Protein AF-A0AA37PP67-F1 (afdb_monomer_lite)

Sequence (84 aa):
MDNRPEMVPQALQRFYENKTGLLYIPPGCPWDNGYIESFTL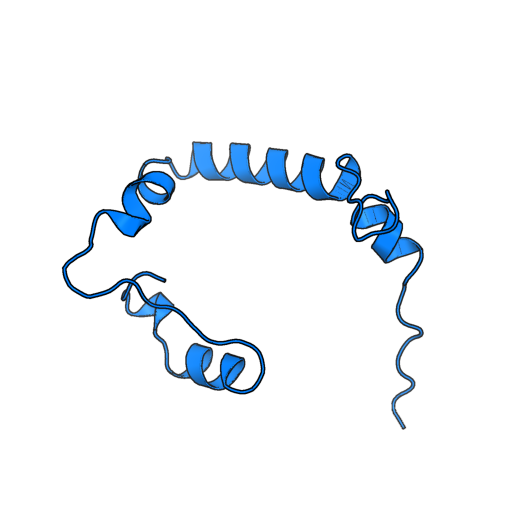FEARVIIGDFKTEHNRRHRHSALGYRTPAEYRCTHTPVACSIN

Radius of gyration: 18.15 Å; chains: 1; bounding box: 33×45×37 Å

Foldseek 3Di:
DEPDCVLDDPVVCVVCVPPDDDDYDDPPCPCVCVVVVVDDPVRCCVVVVVCVCCQQQPQQDVVLVRDHVVVSCVVCVPPPPPDD

pLDDT: mean 82.41, std 13.17, range [39.25, 96.19]

Organism: NCBI:txid154654

InterPro domains:
  IPR012337 Ribonuclease H-like superfamily [SSF53098] (2-78)
  IPR036397 Ribonuclease H superfamily [G3DSA:3.30.420.10] (1-80)

Secondary structure (DSSP, 8-state):
----TTTS-HHHHHHHTTT----PPPTT-GGGGHHHHTS-HHHHHHHHHHHHHHHHHT--BGGGTSB-HHHHHHHT--------

Structure (mmCIF, N/CA/C/O backbone):
data_AF-A0AA37PP67-F1
#
_entry.id   AF-A0AA37PP67-F1
#
loop_
_atom_site.group_PDB
_atom_site.id
_atom_site.type_symbol
_atom_site.label_atom_id
_atom_site.label_alt_id
_atom_site.label_comp_id
_atom_site.label_asym_id
_atom_site.label_entity_id
_atom_site.label_seq_id
_atom_site.pdbx_PDB_ins_code
_atom_site.Cartn_x
_atom_site.Cartn_y
_atom_site.Cartn_z
_atom_site.occupancy
_atom_site.B_iso_or_equiv
_atom_site.auth_seq_id
_atom_site.auth_comp_id
_atom_site.auth_asym_id
_atom_site.auth_atom_id
_atom_site.pdbx_PDB_model_num
ATOM 1 N N . MET A 1 1 ? 0.046 1.056 12.182 1.00 80.31 1 MET A N 1
ATOM 2 C CA . MET A 1 1 ? -1.168 0.216 12.196 1.00 80.31 1 MET A CA 1
ATOM 3 C C . MET A 1 1 ? -2.150 0.814 13.176 1.00 80.31 1 MET A C 1
ATOM 5 O O . MET A 1 1 ? -1.721 1.206 14.254 1.00 80.31 1 MET A O 1
ATOM 9 N N . ASP A 1 2 ? -3.420 0.934 12.796 1.00 80.19 2 ASP A N 1
ATOM 10 C CA . ASP A 1 2 ? -4.468 1.348 13.733 1.00 80.19 2 ASP A CA 1
ATOM 11 C C . ASP A 1 2 ? -4.602 0.308 14.864 1.00 80.19 2 ASP A C 1
ATOM 13 O O . ASP A 1 2 ? -4.254 -0.862 14.693 1.00 80.19 2 ASP A O 1
ATOM 17 N N . ASN A 1 3 ? -5.090 0.731 16.025 1.00 82.00 3 ASN A N 1
ATOM 18 C CA . ASN A 1 3 ? -5.196 -0.092 17.231 1.00 82.00 3 ASN A CA 1
ATOM 19 C C . ASN A 1 3 ? -6.506 -0.894 17.289 1.00 82.00 3 ASN A C 1
ATOM 21 O O . ASN A 1 3 ? -6.978 -1.249 18.371 1.00 82.00 3 ASN A O 1
ATOM 25 N N . ARG A 1 4 ? -7.123 -1.176 16.135 1.00 79.38 4 ARG A N 1
ATOM 26 C CA . ARG A 1 4 ? -8.366 -1.954 16.073 1.00 79.38 4 ARG A CA 1
ATOM 27 C C . ARG A 1 4 ? -8.117 -3.417 16.464 1.00 79.38 4 ARG A C 1
ATOM 29 O O . ARG A 1 4 ? -7.038 -3.940 16.170 1.00 79.38 4 ARG A O 1
ATOM 36 N N . PRO A 1 5 ? -9.095 -4.113 17.071 1.00 80.44 5 PRO A N 1
ATOM 37 C CA . PRO A 1 5 ? -8.925 -5.498 17.519 1.00 80.44 5 PRO A CA 1
ATOM 38 C C . PRO A 1 5 ? -8.451 -6.460 16.417 1.00 80.44 5 PRO A C 1
ATOM 40 O O . PRO A 1 5 ? -7.701 -7.393 16.697 1.00 80.44 5 PRO A O 1
ATOM 43 N N . GLU A 1 6 ? -8.828 -6.214 15.157 1.00 82.00 6 GLU A N 1
ATOM 44 C CA . GLU A 1 6 ? -8.426 -7.028 14.003 1.00 82.00 6 GLU A CA 1
ATOM 45 C C . GLU A 1 6 ? -6.965 -6.797 13.580 1.00 82.00 6 GLU A C 1
ATOM 47 O O . GLU A 1 6 ? -6.369 -7.649 12.921 1.00 82.00 6 GLU A O 1
ATOM 52 N N . MET A 1 7 ? -6.376 -5.658 13.960 1.00 76.94 7 MET A N 1
ATOM 53 C CA . MET A 1 7 ? -5.018 -5.237 13.592 1.00 76.94 7 MET A CA 1
ATOM 54 C C . MET A 1 7 ? -3.982 -5.450 14.705 1.00 76.94 7 MET A C 1
ATOM 56 O O . MET A 1 7 ? -2.783 -5.393 14.432 1.00 76.94 7 MET A O 1
ATOM 60 N N . VAL A 1 8 ? -4.420 -5.756 15.932 1.00 79.69 8 VAL A N 1
ATOM 61 C CA . VAL A 1 8 ? -3.554 -6.068 17.086 1.00 79.69 8 VAL A CA 1
ATOM 62 C C . VAL A 1 8 ? -3.767 -7.495 17.654 1.00 79.69 8 VAL A C 1
ATOM 64 O O . VAL A 1 8 ? -3.601 -7.694 18.860 1.00 79.69 8 VAL A O 1
ATOM 67 N N . PRO A 1 9 ? -4.126 -8.543 16.877 1.00 82.00 9 PRO A N 1
ATOM 68 C CA . PRO A 1 9 ? -4.316 -9.861 17.468 1.00 82.00 9 PRO A CA 1
ATOM 69 C C . PRO A 1 9 ? -2.965 -10.472 17.858 1.00 82.00 9 PRO A C 1
ATOM 71 O O . PRO A 1 9 ? -1.967 -10.347 17.143 1.00 82.00 9 PRO A O 1
ATOM 74 N N . GLN A 1 10 ? -2.943 -11.222 18.964 1.00 80.88 10 GLN A N 1
ATOM 75 C CA . GLN A 1 10 ? -1.739 -11.927 19.428 1.00 80.88 10 GLN A CA 1
ATOM 76 C C . GLN A 1 10 ? -1.141 -12.843 18.348 1.00 80.88 10 GLN A C 1
ATOM 78 O O . GLN A 1 10 ? 0.073 -13.014 18.287 1.00 80.88 10 GLN A O 1
ATOM 83 N N . ALA A 1 11 ? -1.977 -13.406 17.470 1.00 82.69 11 ALA A N 1
ATOM 84 C CA . ALA A 1 11 ? -1.526 -14.221 16.345 1.00 82.69 11 ALA A CA 1
ATOM 85 C C . ALA A 1 11 ? -0.630 -13.437 15.368 1.00 82.69 11 ALA A C 1
ATOM 87 O O . ALA A 1 11 ? 0.379 -13.967 14.907 1.00 82.69 11 ALA A O 1
ATOM 88 N N . LEU A 1 12 ? -0.957 -12.170 15.089 1.00 82.19 12 LEU A N 1
ATOM 89 C CA . LEU A 1 12 ? -0.165 -11.314 14.204 1.00 82.19 12 LEU A CA 1
ATOM 90 C C . LEU A 1 12 ? 1.171 -10.953 14.858 1.00 82.19 12 LEU A C 1
ATOM 92 O O . LEU A 1 12 ? 2.212 -11.038 14.214 1.00 82.19 12 LEU A O 1
ATOM 96 N N . GLN A 1 13 ? 1.150 -10.636 16.154 1.00 82.12 13 GLN A N 1
ATOM 97 C CA . GLN A 1 13 ? 2.366 -10.345 16.918 1.00 82.12 13 GLN A CA 1
ATOM 98 C C . GLN A 1 13 ? 3.321 -11.548 16.925 1.00 82.12 13 GLN A C 1
ATOM 100 O O . GLN A 1 13 ? 4.483 -11.404 16.555 1.00 82.12 13 GLN A O 1
ATOM 105 N N . ARG A 1 14 ? 2.811 -12.752 17.224 1.00 84.06 14 ARG A N 1
ATOM 106 C CA . ARG A 1 14 ? 3.588 -14.006 17.180 1.00 84.06 14 ARG A CA 1
ATOM 107 C C . ARG A 1 14 ? 4.134 -14.315 15.784 1.00 84.06 14 ARG A C 1
ATOM 109 O O . ARG A 1 14 ? 5.245 -14.813 15.651 1.00 84.06 14 ARG A O 1
ATOM 116 N N . PHE A 1 15 ? 3.375 -14.027 14.724 1.00 82.75 15 PHE A N 1
ATOM 117 C CA . PHE A 1 15 ? 3.826 -14.282 13.353 1.00 82.75 15 PHE A CA 1
ATOM 118 C C . PHE A 1 15 ? 5.014 -13.400 12.938 1.00 82.75 15 PHE A C 1
ATOM 120 O O . PHE A 1 15 ? 5.851 -13.833 12.137 1.00 82.75 15 PHE A O 1
ATOM 127 N N . TYR A 1 16 ? 5.073 -12.173 13.461 1.00 83.31 16 TYR A N 1
ATOM 128 C CA . TYR A 1 16 ? 6.080 -11.178 13.098 1.00 83.31 16 TYR A CA 1
ATOM 129 C C . TYR A 1 16 ? 7.250 -11.061 14.079 1.00 83.31 16 TYR A C 1
ATOM 131 O O . TYR A 1 16 ? 8.238 -10.423 13.723 1.00 83.31 16 TYR 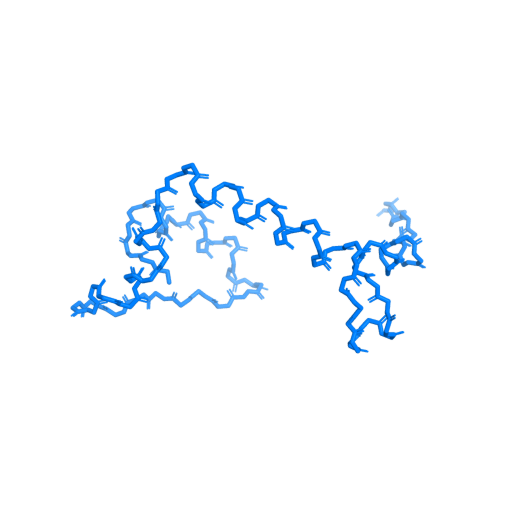A O 1
ATOM 139 N N . GLU A 1 17 ? 7.185 -11.734 15.232 1.00 81.06 17 GLU A N 1
ATOM 140 C CA . GLU A 1 17 ? 8.169 -11.693 16.328 1.00 81.06 17 GLU A CA 1
ATOM 141 C C . GLU A 1 17 ? 9.633 -11.815 15.858 1.00 81.06 17 GLU A C 1
ATOM 143 O O . GLU A 1 17 ? 10.494 -11.097 16.351 1.00 81.06 17 GLU A O 1
ATOM 148 N N . ASN A 1 18 ? 9.897 -12.630 14.826 1.00 81.88 18 ASN A N 1
ATOM 149 C CA . ASN A 1 18 ? 11.240 -12.853 14.266 1.00 81.88 18 ASN A CA 1
ATOM 150 C C . ASN A 1 18 ? 11.406 -12.396 12.804 1.00 81.88 18 ASN A C 1
ATOM 152 O O . ASN A 1 18 ? 12.358 -12.799 12.137 1.00 81.88 18 ASN A O 1
ATOM 156 N N . LYS A 1 19 ? 10.462 -11.617 12.262 1.00 84.00 19 LYS A N 1
ATOM 157 C CA . LYS A 1 19 ? 10.477 -11.190 10.849 1.00 84.00 19 LYS A CA 1
ATOM 158 C C . LYS A 1 19 ? 10.630 -9.685 10.705 1.00 84.00 19 LYS A C 1
ATOM 160 O O . LYS A 1 19 ? 11.537 -9.230 10.017 1.00 84.00 19 LYS A O 1
ATOM 165 N N . THR A 1 20 ? 9.732 -8.920 11.320 1.00 80.31 20 THR A N 1
ATOM 166 C CA . THR A 1 20 ? 9.644 -7.464 11.142 1.00 80.31 20 THR A CA 1
ATOM 167 C C . THR A 1 20 ? 8.975 -6.823 12.351 1.00 80.31 20 THR A C 1
ATOM 169 O O . THR A 1 20 ? 7.981 -7.347 12.848 1.00 80.31 20 THR A O 1
ATOM 172 N N . GLY A 1 21 ? 9.456 -5.656 12.784 1.00 79.19 21 GLY A N 1
ATOM 173 C CA . GLY A 1 21 ? 8.792 -4.883 13.836 1.00 79.19 21 GLY A CA 1
ATOM 174 C C . GLY A 1 21 ? 7.419 -4.362 13.394 1.00 79.19 21 GLY A C 1
ATOM 175 O O . GLY A 1 21 ? 7.260 -3.904 12.262 1.00 79.19 21 GLY A O 1
ATOM 176 N N . LEU A 1 22 ? 6.429 -4.421 14.289 1.00 82.69 22 LEU A N 1
ATOM 177 C CA . LEU A 1 22 ? 5.105 -3.824 14.090 1.00 82.69 22 LEU A CA 1
ATOM 178 C C . LEU A 1 22 ? 5.084 -2.413 14.690 1.00 82.69 22 LEU A C 1
ATOM 180 O O . LEU A 1 22 ? 5.378 -2.244 15.871 1.00 82.69 22 LEU A O 1
ATOM 184 N N . LEU A 1 23 ? 4.712 -1.409 13.890 1.00 84.62 23 LEU A N 1
ATOM 185 C CA . LEU A 1 23 ? 4.521 -0.030 14.350 1.00 84.62 23 LEU A CA 1
ATOM 186 C C . LEU A 1 23 ? 3.025 0.285 14.451 1.00 84.62 23 LEU A C 1
ATOM 188 O O . LEU A 1 23 ? 2.299 0.220 13.452 1.00 84.62 23 LEU A O 1
ATOM 192 N N . TYR A 1 24 ? 2.575 0.653 15.647 1.00 83.75 24 TYR A N 1
ATOM 193 C CA . TYR A 1 24 ? 1.195 1.049 15.927 1.00 83.75 24 TYR A CA 1
ATOM 194 C C . TYR A 1 24 ? 1.058 2.571 15.991 1.00 83.75 24 TYR A C 1
ATOM 196 O O . TYR A 1 24 ? 2.013 3.265 16.340 1.00 83.75 24 TYR A O 1
ATOM 204 N N . ILE A 1 25 ? -0.117 3.085 15.625 1.00 82.31 25 ILE A N 1
ATOM 205 C CA . ILE A 1 25 ? -0.430 4.512 15.739 1.00 82.31 25 ILE A CA 1
ATOM 206 C C . ILE A 1 25 ? -0.489 4.860 17.236 1.00 82.31 25 ILE A C 1
ATOM 208 O O . ILE A 1 25 ? -1.177 4.156 17.986 1.00 82.31 25 ILE A O 1
ATOM 212 N N . PRO A 1 26 ? 0.219 5.905 17.700 1.00 82.81 26 PRO A N 1
ATOM 213 C CA . PRO A 1 26 ? 0.151 6.327 19.092 1.00 82.81 26 PRO A CA 1
ATOM 214 C C . PRO A 1 26 ? -1.286 6.685 19.511 1.00 82.81 26 PRO A C 1
ATOM 216 O O . PRO A 1 26 ? -2.045 7.256 18.721 1.00 82.81 26 PRO A O 1
ATOM 219 N N . PRO A 1 27 ? -1.691 6.378 20.756 1.00 78.25 27 PRO A N 1
ATOM 220 C CA . PRO A 1 27 ? -3.005 6.770 21.250 1.00 78.25 27 PRO A CA 1
ATOM 221 C C . PRO A 1 27 ? -3.149 8.298 21.209 1.00 78.25 27 PRO A C 1
ATOM 223 O O . PRO A 1 27 ? -2.265 9.021 21.659 1.00 78.25 27 PRO A O 1
ATOM 226 N N . GLY A 1 28 ? -4.271 8.787 20.675 1.00 76.69 28 GLY A N 1
ATOM 227 C CA . GLY A 1 28 ? -4.539 10.225 20.540 1.00 76.69 28 GLY A CA 1
ATOM 228 C C . GLY A 1 28 ? -4.145 10.849 19.194 1.00 76.69 28 GLY A C 1
ATOM 229 O O . GLY A 1 28 ? -4.369 12.044 19.020 1.00 76.69 28 GLY A O 1
ATOM 230 N N . CYS A 1 29 ? -3.647 10.063 18.232 1.00 77.81 29 CYS A N 1
ATOM 231 C CA . CYS A 1 29 ? -3.310 10.510 16.871 1.00 77.81 29 CYS A CA 1
ATOM 232 C C . CYS A 1 29 ? -4.266 9.923 15.801 1.00 77.81 29 CYS A C 1
ATOM 234 O O . CYS A 1 29 ? -3.820 9.200 14.911 1.00 77.81 29 CYS A O 1
ATOM 236 N N . PRO A 1 30 ? -5.591 10.181 15.852 1.00 69.62 30 PRO A N 1
ATOM 237 C CA . PRO A 1 30 ? -6.561 9.532 14.960 1.00 69.62 30 PRO A CA 1
ATOM 238 C C . PRO A 1 30 ? -6.414 9.924 13.479 1.00 69.62 30 PRO A C 1
ATOM 240 O O . PRO A 1 30 ? -6.879 9.204 12.604 1.00 69.62 30 PRO A O 1
ATOM 243 N N . TRP A 1 31 ? -5.773 11.054 13.173 1.00 73.31 31 TRP A N 1
ATOM 244 C CA . TRP A 1 31 ? -5.614 11.549 11.801 1.00 73.31 31 TRP A CA 1
ATOM 245 C C . TRP A 1 31 ? -4.424 10.942 11.050 1.00 73.31 31 TRP A C 1
ATOM 247 O O . TRP A 1 31 ? -4.337 11.130 9.838 1.00 73.31 31 TRP A O 1
ATOM 257 N N . ASP A 1 32 ? -3.542 10.188 11.715 1.00 80.38 32 ASP A N 1
ATOM 258 C CA . ASP A 1 32 ? -2.385 9.553 11.061 1.00 80.38 32 ASP A CA 1
ATOM 259 C C . ASP A 1 32 ? -2.808 8.563 9.956 1.00 80.38 32 ASP A C 1
ATOM 261 O O . ASP A 1 32 ? -2.034 8.287 9.041 1.00 80.38 32 ASP A O 1
ATOM 265 N N . ASN A 1 33 ? -4.055 8.075 9.992 1.00 80.00 33 ASN A N 1
ATOM 266 C CA . ASN A 1 33 ? -4.644 7.204 8.971 1.00 80.00 33 ASN A CA 1
ATOM 267 C C . ASN A 1 33 ? -5.627 7.924 8.020 1.00 80.00 33 ASN A C 1
ATOM 269 O O . ASN A 1 33 ? -6.203 7.299 7.130 1.00 80.00 33 ASN A O 1
ATOM 273 N N . GLY A 1 34 ? -5.835 9.236 8.173 1.00 80.50 34 GLY A N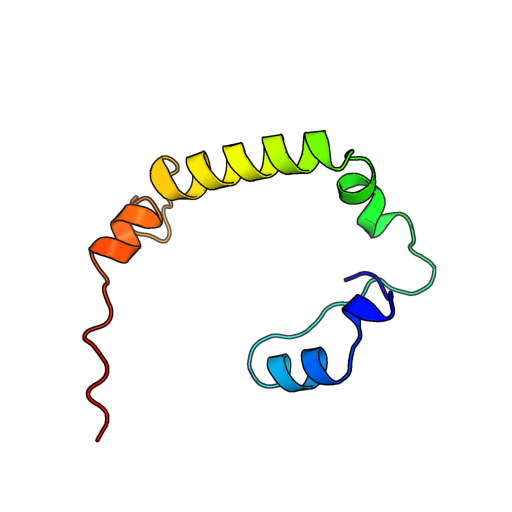 1
ATOM 274 C CA . GLY A 1 34 ? -6.955 9.948 7.542 1.00 80.50 34 GLY A CA 1
ATOM 275 C C . GLY A 1 34 ? -6.955 9.924 6.008 1.00 80.50 34 GLY A C 1
ATOM 276 O O . GLY A 1 34 ? -8.017 9.932 5.393 1.00 80.50 34 GLY A O 1
ATOM 277 N N . TYR A 1 35 ? -5.781 9.847 5.373 1.00 83.12 35 TYR A N 1
ATOM 278 C CA . TYR A 1 35 ? -5.678 9.777 3.910 1.00 83.12 35 TYR A CA 1
ATOM 279 C C . TYR A 1 35 ? -6.122 8.427 3.337 1.00 83.12 35 TYR A C 1
ATOM 281 O O . TYR A 1 35 ? -6.772 8.388 2.302 1.00 83.12 35 TYR A O 1
ATOM 289 N N . ILE A 1 36 ? -5.782 7.309 3.982 1.00 80.19 36 ILE A N 1
ATOM 290 C CA . ILE A 1 36 ? -6.220 5.991 3.498 1.00 80.19 36 ILE A CA 1
ATOM 291 C C . ILE A 1 36 ? -7.693 5.735 3.856 1.00 80.19 36 ILE A C 1
ATOM 293 O O . ILE A 1 36 ? -8.381 5.008 3.144 1.00 80.19 36 ILE A O 1
ATOM 297 N N . GLU A 1 37 ? -8.206 6.369 4.913 1.00 83.44 37 GLU A N 1
ATOM 298 C CA . GLU A 1 37 ? -9.612 6.260 5.322 1.00 83.44 37 GLU A CA 1
ATOM 299 C C . GLU A 1 37 ? -10.574 7.140 4.516 1.00 83.44 37 GLU A C 1
ATOM 301 O O . GLU A 1 37 ? -11.782 6.913 4.567 1.00 83.44 37 GLU A O 1
ATOM 306 N N . SER A 1 38 ? -10.075 8.118 3.755 1.00 85.50 38 SER A N 1
ATOM 307 C CA . SER A 1 38 ? -10.928 8.998 2.948 1.00 85.50 38 SER A CA 1
ATOM 308 C C . SER A 1 38 ? -11.475 8.332 1.680 1.00 85.50 38 SER A C 1
ATOM 310 O O . SER A 1 38 ? -12.440 8.830 1.101 1.00 85.50 38 SER A O 1
ATOM 312 N N . PHE A 1 39 ? -10.901 7.202 1.255 1.00 87.50 39 PHE A N 1
ATOM 313 C CA . PHE A 1 39 ? -11.337 6.479 0.062 1.00 87.50 39 PHE A CA 1
ATOM 314 C C . PHE A 1 39 ? -12.602 5.656 0.305 1.00 87.50 39 PHE A C 1
ATOM 316 O O . PHE A 1 39 ? -12.732 4.930 1.293 1.00 87.50 39 PHE A O 1
ATOM 323 N N . THR A 1 40 ? -13.506 5.656 -0.676 1.00 91.38 40 THR A N 1
ATOM 324 C CA . THR A 1 40 ? -14.596 4.669 -0.699 1.00 91.38 40 THR A CA 1
ATOM 325 C C . THR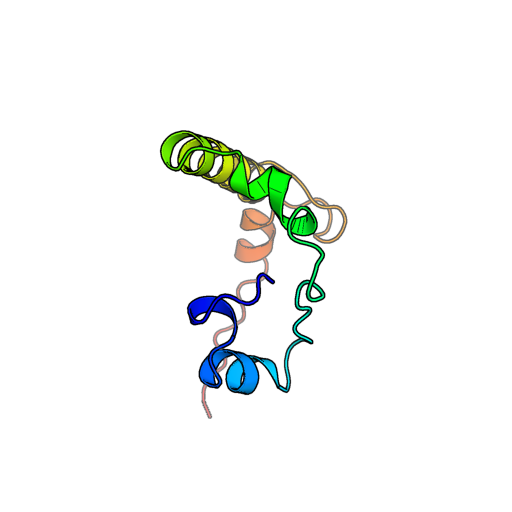 A 1 40 ? -14.064 3.278 -1.058 1.00 91.38 40 THR A C 1
ATOM 327 O O . THR A 1 40 ? -13.059 3.144 -1.757 1.00 91.38 40 THR A O 1
ATOM 330 N N . LEU A 1 41 ? -14.762 2.207 -0.654 1.00 88.62 41 LEU A N 1
ATOM 331 C CA . LEU A 1 41 ? -14.347 0.836 -0.996 1.00 88.62 41 LEU A CA 1
ATOM 332 C C . LEU A 1 41 ? -14.237 0.606 -2.507 1.00 88.62 41 LEU A C 1
ATOM 334 O O . LEU A 1 41 ? -13.379 -0.151 -2.955 1.00 88.62 41 LEU A O 1
ATOM 338 N N . PHE A 1 42 ? -15.113 1.224 -3.297 1.00 91.12 42 PHE A N 1
ATOM 339 C CA . PHE A 1 42 ? -15.064 1.096 -4.749 1.00 91.12 42 PHE A CA 1
ATOM 340 C C . PHE A 1 42 ? -13.835 1.803 -5.322 1.00 91.12 42 PHE A C 1
ATOM 342 O O . PHE A 1 42 ? -13.059 1.193 -6.054 1.00 91.12 42 PHE A O 1
ATOM 349 N N . GLU A 1 43 ? -13.629 3.056 -4.930 1.00 90.75 43 GLU A N 1
ATOM 350 C CA . GLU A 1 43 ? -12.495 3.866 -5.361 1.00 90.75 43 GLU A CA 1
ATOM 351 C C . GLU A 1 43 ? -11.159 3.219 -4.978 1.00 90.75 43 GLU A C 1
ATOM 353 O O . GLU A 1 43 ? -10.305 3.013 -5.839 1.00 90.75 43 GLU A O 1
ATOM 358 N N . ALA A 1 44 ? -11.020 2.779 -3.723 1.00 92.12 44 ALA A N 1
ATOM 359 C CA . ALA A 1 44 ? -9.831 2.082 -3.252 1.00 92.12 44 ALA A CA 1
ATOM 360 C C . ALA A 1 44 ? -9.557 0.818 -4.079 1.00 92.12 44 ALA A C 1
ATOM 362 O O . ALA A 1 44 ? -8.422 0.566 -4.473 1.00 92.12 44 ALA A O 1
ATOM 363 N N . ARG A 1 45 ? -10.590 0.024 -4.394 1.00 92.88 45 ARG A N 1
ATOM 364 C CA . ARG A 1 45 ? -10.429 -1.200 -5.196 1.00 92.88 45 ARG A CA 1
ATOM 365 C C . ARG A 1 45 ? -9.934 -0.917 -6.609 1.00 92.88 45 ARG A C 1
ATOM 367 O O . ARG A 1 45 ? -9.080 -1.661 -7.088 1.00 92.88 45 ARG A O 1
ATOM 374 N N . VAL A 1 46 ? -10.465 0.116 -7.260 1.00 94.81 46 VAL A N 1
ATOM 375 C CA . VAL A 1 46 ? -10.045 0.505 -8.612 1.00 94.81 46 VAL A CA 1
ATOM 376 C C . VAL A 1 46 ? -8.607 1.019 -8.580 1.00 94.81 46 VAL A C 1
ATOM 378 O O . VAL A 1 46 ? -7.739 0.440 -9.230 1.00 94.81 46 VAL A O 1
ATOM 381 N N . ILE A 1 47 ? -8.322 2.015 -7.738 1.00 92.81 47 ILE A N 1
ATOM 382 C CA . ILE A 1 47 ? -7.004 2.658 -7.662 1.00 92.81 47 ILE A CA 1
ATOM 383 C C . ILE A 1 47 ? -5.915 1.650 -7.279 1.00 92.81 47 ILE A C 1
ATOM 385 O O . ILE A 1 47 ? -4.871 1.585 -7.928 1.00 92.81 47 ILE A O 1
ATOM 389 N N . ILE A 1 48 ? -6.153 0.823 -6.255 1.00 93.38 48 ILE A N 1
ATOM 390 C CA . ILE A 1 48 ? -5.186 -0.195 -5.821 1.00 93.38 48 ILE A CA 1
ATOM 391 C C . ILE A 1 48 ? -5.003 -1.258 -6.910 1.00 93.38 48 ILE A C 1
ATOM 393 O O . ILE A 1 48 ? -3.885 -1.734 -7.113 1.00 93.38 48 ILE A O 1
ATOM 397 N N . GLY A 1 49 ? -6.071 -1.641 -7.615 1.00 94.75 49 GLY A N 1
ATOM 398 C CA . GLY A 1 49 ? -6.010 -2.605 -8.714 1.00 94.75 49 GLY A CA 1
ATOM 399 C C . GLY A 1 49 ? -5.142 -2.119 -9.877 1.00 94.75 49 GLY A C 1
ATOM 400 O O . GLY A 1 49 ? -4.249 -2.847 -10.334 1.00 94.75 49 GLY A O 1
ATOM 401 N N . ASP A 1 50 ? -5.357 -0.878 -10.301 1.00 96.19 50 ASP A N 1
ATOM 402 C CA . ASP A 1 50 ? -4.607 -0.244 -11.384 1.00 96.19 50 ASP A CA 1
ATOM 403 C C . ASP A 1 50 ? -3.146 -0.026 -10.984 1.00 96.19 50 ASP A C 1
ATOM 405 O O . ASP A 1 50 ? -2.235 -0.464 -11.695 1.00 96.19 50 ASP A O 1
ATOM 409 N N . PHE A 1 51 ? -2.909 0.528 -9.789 1.00 95.00 51 PHE A N 1
ATOM 410 C CA . PHE A 1 51 ? -1.566 0.700 -9.238 1.00 95.00 51 PHE A CA 1
ATOM 411 C C . PHE A 1 51 ? -0.816 -0.631 -9.156 1.00 95.00 51 PHE A C 1
ATOM 413 O O . PHE A 1 51 ? 0.333 -0.729 -9.586 1.00 95.00 51 PHE A O 1
ATOM 420 N N . LYS A 1 52 ? -1.460 -1.687 -8.643 1.00 96.00 52 LYS A N 1
ATOM 421 C CA . LYS A 1 52 ? -0.858 -3.020 -8.537 1.00 96.00 52 LYS A CA 1
ATOM 422 C C . LYS A 1 52 ? -0.460 -3.558 -9.909 1.00 96.00 52 LYS A C 1
ATOM 424 O O . LYS A 1 52 ? 0.582 -4.206 -10.023 1.00 96.00 52 LYS A O 1
ATOM 429 N N . THR A 1 53 ? -1.275 -3.331 -10.934 1.00 94.62 53 THR A N 1
ATOM 430 C CA . THR A 1 53 ? -0.981 -3.790 -12.295 1.00 94.62 53 THR A CA 1
ATOM 431 C C . THR A 1 53 ? 0.216 -3.042 -12.871 1.00 94.62 53 THR A C 1
ATOM 433 O O . THR A 1 53 ? 1.161 -3.682 -13.338 1.00 94.62 53 THR A O 1
ATOM 436 N N . GLU A 1 54 ? 0.216 -1.714 -12.775 1.00 95.25 54 GLU A N 1
ATOM 437 C CA . GLU A 1 54 ? 1.304 -0.857 -13.249 1.00 95.25 54 GLU A CA 1
ATOM 438 C C . GLU A 1 54 ? 2.621 -1.175 -12.529 1.00 95.25 54 GLU A C 1
ATOM 440 O O . GLU A 1 54 ? 3.628 -1.492 -13.165 1.00 95.25 54 GLU A O 1
ATOM 445 N N . HIS A 1 55 ? 2.601 -1.200 -11.194 1.00 94.12 55 HIS A N 1
ATOM 446 C CA . HIS A 1 55 ? 3.782 -1.450 -10.374 1.00 94.12 55 HIS A CA 1
ATOM 447 C C . HIS A 1 55 ? 4.421 -2.807 -10.676 1.00 94.12 55 HIS A C 1
ATOM 449 O O . HIS A 1 55 ? 5.637 -2.903 -10.795 1.00 94.12 55 HIS A O 1
ATOM 455 N N . ASN A 1 56 ? 3.619 -3.867 -10.806 1.00 94.31 56 ASN A N 1
ATOM 456 C CA . ASN A 1 56 ? 4.163 -5.212 -10.982 1.00 94.31 56 ASN A CA 1
ATOM 457 C C . ASN A 1 56 ? 4.609 -5.515 -12.413 1.00 94.31 56 ASN A C 1
ATOM 459 O O . ASN A 1 56 ? 5.454 -6.391 -12.591 1.00 94.31 56 ASN A O 1
ATOM 463 N N . ARG A 1 57 ? 4.018 -4.867 -13.426 1.00 92.69 57 ARG A N 1
ATOM 464 C CA . ARG A 1 57 ? 4.190 -5.268 -14.835 1.00 92.69 57 ARG A CA 1
ATOM 465 C C . ARG A 1 57 ? 4.825 -4.218 -15.734 1.00 92.69 57 ARG A C 1
ATOM 467 O O . ARG A 1 57 ? 5.201 -4.562 -16.847 1.00 92.69 57 ARG A O 1
ATOM 474 N N . ARG A 1 58 ? 4.900 -2.960 -15.309 1.00 91.75 58 ARG A N 1
ATOM 475 C CA . ARG A 1 58 ? 5.346 -1.853 -16.169 1.00 91.75 58 ARG A CA 1
ATOM 476 C C . ARG A 1 58 ? 6.369 -0.951 -15.492 1.00 91.75 58 ARG A C 1
ATOM 478 O O . ARG A 1 58 ? 7.318 -0.518 -16.143 1.00 91.75 58 ARG A O 1
ATOM 485 N N . HIS A 1 59 ? 6.246 -0.730 -14.185 1.00 93.31 59 HIS A N 1
ATOM 486 C CA . HIS A 1 59 ? 7.234 0.035 -13.435 1.00 93.31 59 HIS A CA 1
ATOM 487 C C . HIS A 1 59 ? 8.513 -0.788 -13.230 1.00 93.31 59 HIS A C 1
ATOM 489 O O . HIS A 1 59 ? 8.505 -1.818 -12.558 1.00 93.31 59 HIS A O 1
ATOM 495 N N . ARG A 1 60 ? 9.616 -0.330 -13.829 1.00 93.06 60 ARG A N 1
ATOM 496 C CA . ARG A 1 60 ? 10.952 -0.906 -13.647 1.00 93.06 60 ARG A CA 1
ATOM 497 C C . ARG A 1 60 ? 11.619 -0.313 -12.415 1.00 93.06 60 ARG A C 1
ATOM 499 O O . ARG A 1 60 ? 11.706 0.906 -12.293 1.00 93.06 60 ARG A O 1
ATOM 506 N N . HIS A 1 61 ? 12.154 -1.168 -11.550 1.00 92.44 61 HIS A N 1
ATOM 507 C CA . HIS A 1 61 ? 12.803 -0.743 -10.311 1.00 92.44 61 HIS A CA 1
ATOM 508 C C . HIS A 1 61 ? 14.317 -0.869 -10.427 1.00 92.44 61 HIS A C 1
ATOM 510 O O . HIS A 1 61 ? 14.840 -1.921 -10.799 1.00 92.44 61 HIS A O 1
ATOM 516 N N . SER A 1 62 ? 15.040 0.187 -10.057 1.00 93.50 62 SER A N 1
ATOM 517 C CA . SER A 1 62 ? 16.510 0.188 -10.034 1.00 93.50 62 SER A CA 1
ATOM 518 C C . SER A 1 62 ? 17.072 -0.918 -9.131 1.00 93.50 62 SER A C 1
ATOM 520 O O . SER A 1 62 ? 17.999 -1.617 -9.531 1.00 93.50 62 SER A O 1
ATOM 522 N N . ALA A 1 63 ? 16.444 -1.160 -7.975 1.00 91.44 63 ALA A N 1
ATOM 523 C CA . ALA A 1 63 ? 16.795 -2.244 -7.051 1.00 91.44 63 ALA A CA 1
ATOM 524 C C . ALA A 1 63 ? 16.644 -3.655 -7.655 1.00 91.44 63 ALA A C 1
ATOM 526 O O . ALA A 1 63 ? 17.285 -4.593 -7.193 1.00 91.44 63 ALA A O 1
ATOM 527 N N . LEU A 1 64 ? 15.824 -3.809 -8.701 1.00 91.50 64 LEU A N 1
ATOM 528 C CA . LEU A 1 64 ? 15.612 -5.073 -9.415 1.00 91.50 64 LEU A CA 1
ATOM 529 C C . LEU A 1 64 ? 16.444 -5.159 -10.707 1.00 91.50 64 LEU A C 1
ATOM 531 O O . LEU A 1 64 ? 16.137 -5.957 -11.593 1.00 91.50 64 LEU A O 1
ATOM 535 N N . GLY A 1 65 ? 17.473 -4.316 -10.847 1.00 91.69 65 GLY A N 1
ATOM 536 C CA . GLY A 1 65 ? 18.294 -4.245 -12.056 1.00 91.69 65 GLY A CA 1
ATOM 537 C C . GLY A 1 65 ? 17.537 -3.668 -13.253 1.00 91.69 65 GLY A C 1
ATOM 538 O O . GLY A 1 65 ? 17.708 -4.144 -14.371 1.00 91.69 65 GLY A O 1
ATOM 539 N N . TYR A 1 66 ? 16.667 -2.679 -13.014 1.00 92.31 66 TYR A N 1
ATOM 540 C CA . TYR A 1 66 ? 15.766 -2.090 -14.014 1.00 92.31 66 TYR A CA 1
ATOM 541 C C . TYR A 1 66 ? 14.808 -3.101 -14.657 1.00 92.31 66 TYR A C 1
ATOM 543 O O . TYR A 1 66 ? 14.415 -2.952 -15.813 1.00 92.31 66 TYR A O 1
ATOM 551 N N . ARG A 1 67 ? 14.396 -4.117 -13.899 1.00 91.06 67 ARG A N 1
ATOM 552 C CA . ARG A 1 67 ? 13.311 -5.033 -14.266 1.00 91.06 67 ARG A CA 1
ATOM 553 C C . ARG A 1 67 ? 12.041 -4.668 -13.515 1.00 91.06 67 ARG A C 1
ATOM 555 O O . ARG A 1 67 ? 12.090 -4.051 -12.450 1.00 91.06 67 ARG A O 1
ATOM 562 N N . THR A 1 68 ? 10.904 -5.058 -14.069 1.00 94.19 68 THR A N 1
ATOM 563 C CA . THR A 1 68 ? 9.636 -5.060 -13.337 1.00 94.19 68 THR A CA 1
ATOM 564 C C . THR A 1 68 ? 9.616 -6.217 -12.328 1.00 94.19 68 THR A C 1
ATOM 566 O O . THR A 1 68 ? 10.317 -7.219 -12.523 1.00 94.19 68 THR A O 1
ATOM 569 N N . PRO A 1 69 ? 8.803 -6.151 -11.261 1.00 94.81 69 PRO A N 1
ATOM 570 C CA . PRO A 1 69 ? 8.679 -7.245 -10.300 1.00 94.81 69 PRO A CA 1
ATOM 571 C C . PRO A 1 69 ? 8.269 -8.575 -10.946 1.00 94.81 69 PRO A C 1
ATOM 573 O O . PRO A 1 69 ? 8.764 -9.632 -10.553 1.00 94.81 69 PRO A O 1
ATOM 576 N N . ALA A 1 70 ? 7.401 -8.539 -11.964 1.00 92.31 70 ALA A N 1
ATOM 577 C CA . ALA A 1 70 ? 7.004 -9.731 -12.708 1.00 92.31 70 ALA A CA 1
ATOM 578 C C . ALA A 1 70 ? 8.181 -10.358 -13.473 1.00 92.31 70 ALA A C 1
ATOM 580 O O . ALA A 1 70 ? 8.397 -11.565 -13.373 1.00 92.31 70 ALA A O 1
ATOM 581 N N . GLU A 1 71 ? 8.968 -9.551 -14.187 1.00 91.38 71 GLU A N 1
ATOM 582 C CA . GLU A 1 71 ? 10.158 -10.026 -14.903 1.00 91.38 71 GLU A CA 1
ATOM 583 C C . GLU A 1 71 ? 11.206 -10.572 -13.935 1.00 91.38 71 GLU A C 1
ATOM 585 O O . GLU A 1 71 ? 11.723 -11.669 -14.137 1.00 91.38 71 GLU A O 1
ATOM 590 N N . TYR A 1 72 ? 11.475 -9.841 -12.850 1.00 89.81 72 TYR A N 1
ATOM 591 C CA . TYR A 1 72 ? 12.427 -10.260 -11.830 1.00 89.81 72 TYR A CA 1
ATOM 592 C C . TYR A 1 72 ? 12.053 -11.627 -11.243 1.00 89.81 72 TYR A C 1
ATOM 594 O O . TYR A 1 72 ? 12.924 -12.490 -11.120 1.00 89.81 72 TYR A O 1
ATOM 602 N N . ARG A 1 73 ? 10.764 -11.855 -10.948 1.00 88.12 73 ARG A N 1
ATOM 603 C CA . ARG A 1 73 ? 10.258 -13.134 -10.429 1.00 88.12 73 ARG A CA 1
ATOM 604 C C . ARG A 1 73 ? 10.423 -14.279 -11.426 1.00 88.12 73 ARG A C 1
ATOM 606 O O . ARG A 1 73 ? 10.781 -15.377 -11.017 1.00 88.12 73 ARG A O 1
ATOM 613 N N . CYS A 1 74 ?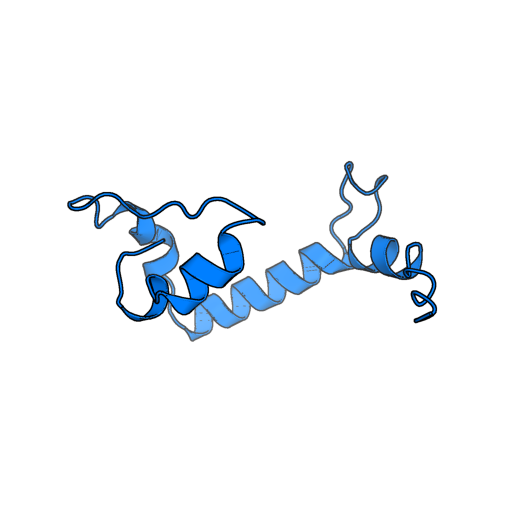 10.169 -14.037 -12.711 1.00 83.00 74 CYS A N 1
ATOM 614 C CA . CYS A 1 74 ? 10.352 -15.048 -13.755 1.00 83.00 74 CYS A CA 1
ATOM 615 C C . CYS A 1 74 ? 11.827 -15.424 -13.942 1.00 83.00 74 CYS A C 1
ATOM 617 O O . CYS A 1 74 ? 12.125 -16.581 -14.213 1.00 83.00 74 CYS A O 1
ATOM 619 N N . THR A 1 75 ? 12.750 -14.473 -13.772 1.00 79.12 75 THR A N 1
ATOM 620 C CA . THR A 1 75 ? 14.191 -14.744 -13.902 1.00 79.12 75 THR A CA 1
ATOM 621 C C . THR A 1 75 ? 14.839 -15.301 -12.633 1.00 79.12 75 THR A C 1
ATOM 623 O O . THR A 1 75 ? 15.920 -15.871 -12.717 1.00 79.12 75 THR A O 1
ATOM 626 N N . HIS A 1 76 ? 14.203 -15.125 -11.471 1.00 68.94 76 HIS A N 1
ATOM 627 C CA . HIS A 1 76 ? 14.692 -15.576 -10.163 1.00 68.94 76 HIS A CA 1
ATOM 628 C C . HIS A 1 76 ? 13.743 -16.589 -9.522 1.00 68.94 76 HIS A C 1
ATOM 630 O O . HIS A 1 76 ? 13.569 -16.578 -8.303 1.00 68.94 76 HIS A O 1
ATOM 636 N N . THR A 1 77 ? 13.108 -17.461 -10.316 1.00 59.78 77 THR A N 1
ATOM 637 C CA . THR A 1 77 ? 12.399 -18.612 -9.745 1.00 59.78 77 THR A CA 1
ATOM 638 C C . THR A 1 77 ? 13.337 -19.306 -8.761 1.00 59.78 77 THR A C 1
ATOM 640 O O . THR A 1 77 ? 14.419 -19.725 -9.184 1.00 59.78 77 THR A O 1
ATOM 643 N N . PRO A 1 78 ? 12.977 -19.418 -7.469 1.00 50.75 78 PRO A N 1
ATOM 644 C CA . PRO A 1 78 ? 13.761 -20.226 -6.565 1.00 50.75 78 PRO A CA 1
ATOM 645 C C . PRO A 1 78 ? 13.716 -21.639 -7.132 1.00 50.75 78 PRO A C 1
ATOM 647 O O . PRO A 1 78 ? 12.635 -22.189 -7.361 1.00 50.75 78 PRO A O 1
ATOM 650 N N . VAL A 1 79 ? 14.894 -22.195 -7.410 1.00 50.72 79 VAL A N 1
ATOM 651 C CA . VAL A 1 79 ? 15.067 -23.638 -7.558 1.00 50.72 79 VAL A CA 1
ATOM 652 C C . VAL A 1 79 ? 14.273 -24.249 -6.411 1.00 50.72 79 VAL A C 1
ATOM 654 O O . VAL A 1 79 ? 14.478 -23.845 -5.263 1.00 50.72 79 VAL A O 1
ATOM 657 N N . ALA A 1 80 ? 13.286 -25.092 -6.726 1.00 47.72 80 ALA A N 1
ATOM 658 C CA . ALA A 1 80 ? 12.476 -25.753 -5.717 1.00 47.72 80 ALA A CA 1
ATOM 659 C C . ALA A 1 80 ? 13.433 -26.295 -4.654 1.00 47.72 80 ALA A C 1
ATOM 661 O O . ALA A 1 80 ? 14.314 -27.089 -4.980 1.00 47.72 80 ALA A O 1
ATOM 662 N N . CYS A 1 81 ? 13.328 -25.779 -3.426 1.00 44.22 81 CYS A N 1
ATOM 663 C CA . CYS A 1 81 ? 14.095 -26.285 -2.302 1.00 44.22 81 CYS A CA 1
ATOM 664 C C . CYS A 1 81 ? 13.752 -27.771 -2.210 1.00 44.22 81 CYS A C 1
ATOM 666 O O . CYS A 1 81 ? 12.622 -28.130 -1.876 1.00 44.22 81 CYS A O 1
ATOM 668 N N . SER A 1 82 ? 14.685 -28.620 -2.630 1.00 41.97 82 SER A N 1
ATOM 669 C CA . SER A 1 82 ? 14.601 -30.057 -2.462 1.00 41.97 82 SER A CA 1
ATOM 670 C C . SER A 1 82 ? 14.546 -30.308 -0.964 1.00 41.97 82 SER A C 1
ATOM 672 O O . SER A 1 82 ? 15.538 -30.115 -0.263 1.00 41.97 82 SER A O 1
ATOM 674 N N . ILE A 1 83 ? 13.350 -30.660 -0.495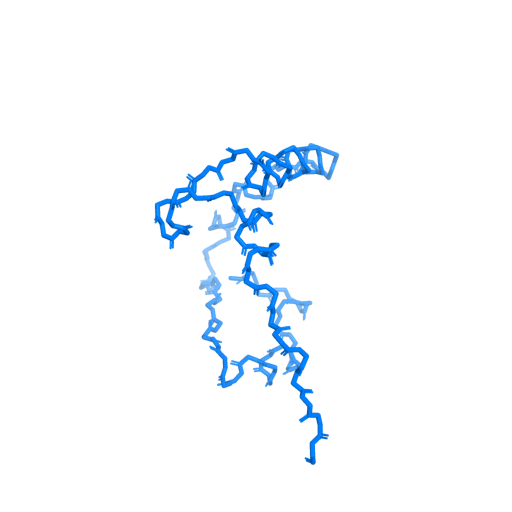 1.00 43.97 83 ILE A N 1
ATOM 675 C CA . ILE A 1 83 ? 13.109 -31.187 0.842 1.00 43.97 83 ILE A CA 1
ATOM 676 C C . ILE A 1 83 ? 14.038 -32.394 0.992 1.00 43.97 83 ILE A C 1
ATOM 678 O O . ILE A 1 83 ? 13.930 -33.344 0.216 1.00 43.97 83 ILE A O 1
ATOM 682 N N . ASN A 1 84 ? 14.963 -32.311 1.943 1.00 39.25 84 ASN A N 1
ATOM 683 C CA . ASN A 1 84 ? 15.717 -33.444 2.462 1.00 39.25 84 ASN A CA 1
ATOM 684 C C . ASN A 1 84 ? 15.358 -33.571 3.940 1.00 39.25 84 ASN A C 1
ATOM 686 O O . ASN A 1 84 ? 15.392 -32.515 4.616 1.00 39.25 84 ASN A O 1
#